Protein AF-A0A842VLU7-F1 (afdb_monomer_lite)

Sequence (162 aa):
MNLDYVKKPILFIIILTIFSIIHELGHAIAAILTGGECLAIGFDFTNFCYYCKIKYYTIEGYRITVAAGSATSCGLAFIVNLYSYKKKWIFLYSVSKIMLFSELMYWTISPLIGLGDGFVFFSSFEGVNPAFFSTLFLGLLTCLIVIYYKNASMIIRINILQ

pLDDT: mean 86.75, std 11.85, range [43.91, 96.69]

Secondary structure (DSSP, 8-state):
--THHHHHHHHHHHHHHHHHHHHHHHHHHHHHHTT-EEEEEEEETTTTEEEEEEE-SSHHHHHHHHHHHHHHHHHHHHHHHHHHHHTT-HHHHHHHHHHHHHHHHHHHHHHHHT-HHHHHHHHTSTT--HHHHHHHHHHHHHHHHHHHHHHHHHHHHHHH--

Radius of gyration: 18.22 Å; chains: 1; bounding box: 47×31×55 Å

Foldseek 3Di:
DPCVVVVLVVVLVVVVVVLQQQLQVQLQVLQVVQVWHFPDWDADPVVRGTHTDIGHDDLVSLLRSLVRSLVRSLVVLVVQLVVCVVVVVVSSNVSSVVSNLVSLVCLLVQCVVCHDPSVVNQVSDPPDRSNVSSVVSVVVNVVVVVVVVVVVVVVVVVVVVD

Structure (mmCIF, N/CA/C/O backbone):
data_AF-A0A842VLU7-F1
#
_entry.id   AF-A0A842VLU7-F1
#
loop_
_atom_site.group_PDB
_atom_site.id
_atom_site.type_symbol
_atom_site.label_atom_id
_atom_site.label_alt_id
_atom_site.label_comp_id
_atom_site.label_asym_id
_atom_site.label_entity_id
_atom_site.label_seq_id
_atom_site.pdbx_PDB_ins_code
_atom_site.Cartn_x
_atom_site.Cartn_y
_atom_site.Cartn_z
_atom_site.occupancy
_atom_site.B_iso_or_equiv
_atom_site.auth_seq_id
_atom_site.auth_comp_id
_atom_site.auth_asym_id
_atom_site.auth_atom_id
_atom_site.pdbx_PDB_model_num
ATOM 1 N N . MET A 1 1 ? -8.306 18.415 32.004 1.00 50.41 1 MET A N 1
ATOM 2 C CA . MET A 1 1 ? -8.509 17.905 30.628 1.00 50.41 1 MET A CA 1
ATOM 3 C C . MET A 1 1 ? -8.125 16.433 30.619 1.00 50.41 1 MET A C 1
ATOM 5 O O . MET A 1 1 ? -7.044 16.118 31.100 1.00 50.41 1 MET A O 1
ATOM 9 N N . ASN A 1 2 ? -9.010 15.529 30.198 1.00 50.44 2 ASN A N 1
ATOM 10 C CA . ASN A 1 2 ? -8.741 14.092 30.270 1.00 50.44 2 ASN A CA 1
ATOM 11 C C . ASN A 1 2 ? -7.657 13.718 29.234 1.00 50.44 2 ASN A C 1
ATOM 13 O O . ASN A 1 2 ? -7.868 13.866 28.030 1.00 50.44 2 ASN A O 1
ATOM 17 N N . LEU A 1 3 ? -6.476 13.307 29.711 1.00 54.31 3 LEU A N 1
ATOM 18 C CA . LEU A 1 3 ? -5.275 13.074 28.894 1.00 54.31 3 LEU A CA 1
ATOM 19 C C . LEU A 1 3 ? -5.472 11.971 27.839 1.00 54.31 3 LEU A C 1
ATOM 21 O O . LEU A 1 3 ? -4.734 11.919 26.855 1.00 54.31 3 LEU A O 1
ATOM 25 N N . ASP A 1 4 ? -6.491 11.127 27.997 1.00 61.38 4 ASP A N 1
ATOM 26 C CA . ASP A 1 4 ? -6.821 10.059 27.052 1.00 61.38 4 ASP A CA 1
ATOM 27 C C . ASP A 1 4 ? -7.273 10.574 25.678 1.00 61.38 4 ASP A C 1
ATOM 29 O O . ASP A 1 4 ? -7.064 9.893 24.671 1.00 61.38 4 ASP A O 1
ATOM 33 N N . TYR A 1 5 ? -7.833 11.787 25.603 1.00 59.44 5 TYR A N 1
ATOM 34 C CA . TYR A 1 5 ? -8.228 12.407 24.331 1.00 59.44 5 TYR A CA 1
ATOM 35 C C . TYR A 1 5 ? -7.042 12.966 23.541 1.00 59.44 5 TYR A C 1
ATOM 37 O O . TYR A 1 5 ? -7.128 13.071 22.324 1.00 59.44 5 TYR A O 1
ATOM 45 N N . VAL A 1 6 ? -5.926 13.279 24.207 1.00 64.88 6 VAL A N 1
ATOM 46 C CA . VAL A 1 6 ? -4.699 13.776 23.557 1.00 64.88 6 VAL A CA 1
ATOM 47 C C . VAL A 1 6 ? -3.800 12.614 23.123 1.00 64.88 6 VAL A C 1
ATOM 49 O O . VAL A 1 6 ? -3.186 12.655 22.060 1.00 64.88 6 VAL A O 1
ATOM 52 N N . LYS A 1 7 ? -3.760 11.530 23.909 1.00 75.56 7 LYS A N 1
ATOM 53 C CA . LYS A 1 7 ? -2.906 10.363 23.632 1.00 75.56 7 LYS A CA 1
ATOM 54 C C . LYS A 1 7 ? -3.347 9.561 22.404 1.00 75.56 7 LYS A C 1
ATOM 56 O O . LYS A 1 7 ? -2.495 9.079 21.662 1.00 75.56 7 LYS A O 1
ATOM 61 N N . LYS A 1 8 ? -4.659 9.411 22.170 1.00 78.25 8 LYS A N 1
ATOM 62 C CA . LYS A 1 8 ? -5.189 8.600 21.055 1.00 78.25 8 LYS A CA 1
ATOM 63 C C . LYS A 1 8 ? -4.851 9.178 19.667 1.00 78.25 8 LYS A C 1
ATOM 65 O O . LYS A 1 8 ? -4.383 8.402 18.839 1.00 78.25 8 LYS A O 1
ATOM 70 N N . PRO A 1 9 ? -5.004 10.490 19.397 1.00 82.25 9 PRO A N 1
ATOM 71 C CA . PRO A 1 9 ? -4.568 11.090 18.132 1.00 82.25 9 PRO A CA 1
ATOM 72 C C . PRO A 1 9 ? -3.060 10.978 17.883 1.00 82.25 9 PRO A C 1
ATOM 74 O O . PRO A 1 9 ? -2.645 10.673 16.772 1.00 82.25 9 PRO A O 1
ATOM 77 N N . ILE A 1 10 ? -2.227 11.160 18.913 1.00 86.75 10 ILE A N 1
ATOM 78 C CA . ILE A 1 10 ? -0.768 11.022 18.769 1.00 86.75 10 ILE A CA 1
ATOM 79 C C . ILE A 1 10 ? -0.405 9.578 18.417 1.00 86.75 10 ILE A C 1
ATOM 81 O O . ILE A 1 10 ? 0.338 9.333 17.471 1.00 86.75 10 ILE A O 1
ATOM 85 N N . LEU A 1 11 ? -0.974 8.610 19.139 1.00 85.94 11 LEU A N 1
ATOM 86 C CA . LEU A 1 11 ? -0.744 7.195 18.863 1.00 85.94 11 LEU A CA 1
ATOM 87 C C . LEU A 1 11 ? -1.243 6.797 17.464 1.00 85.94 11 LEU A C 1
ATOM 89 O O . LEU A 1 11 ? -0.628 5.956 16.816 1.00 85.94 11 LEU A O 1
ATOM 93 N N . PHE A 1 12 ? -2.326 7.417 16.989 1.00 86.38 12 PHE A N 1
ATOM 94 C CA . PHE A 1 12 ? -2.850 7.218 15.637 1.00 86.38 12 PHE A CA 1
ATOM 95 C C . PHE A 1 12 ? -1.813 7.623 14.592 1.00 86.38 12 PHE A C 1
ATOM 97 O O . PHE A 1 12 ? -1.460 6.807 13.744 1.00 86.38 12 PHE A O 1
ATOM 104 N N . ILE A 1 13 ? -1.278 8.841 14.710 1.00 86.56 13 ILE A N 1
ATOM 105 C CA . ILE A 1 13 ? -0.246 9.363 13.807 1.00 86.56 13 ILE A CA 1
ATOM 106 C C . ILE A 1 13 ? 0.994 8.467 13.841 1.00 86.56 13 ILE A C 1
ATOM 108 O O . ILE A 1 13 ? 1.482 8.081 12.788 1.00 86.56 13 ILE A O 1
ATOM 112 N N . ILE A 1 14 ? 1.460 8.062 15.028 1.00 90.00 14 ILE A N 1
ATOM 113 C CA . ILE A 1 14 ? 2.631 7.180 15.161 1.00 90.00 14 ILE A CA 1
ATOM 114 C C . ILE A 1 14 ? 2.418 5.856 14.417 1.00 90.00 14 ILE A C 1
ATOM 116 O O . ILE A 1 14 ? 3.305 5.404 13.697 1.00 90.00 14 ILE A O 1
ATOM 120 N N . ILE A 1 15 ? 1.252 5.225 14.571 1.00 90.00 15 ILE A N 1
ATOM 121 C CA . ILE A 1 15 ? 0.969 3.953 13.896 1.00 90.00 15 ILE A CA 1
ATOM 122 C C . ILE A 1 15 ? 0.884 4.150 12.382 1.00 90.00 15 ILE A C 1
ATOM 124 O O . ILE A 1 15 ? 1.446 3.339 11.649 1.00 90.00 15 ILE A O 1
ATOM 128 N N . LEU A 1 16 ? 0.230 5.216 11.909 1.00 87.56 16 LEU A N 1
ATOM 129 C CA . LEU A 1 16 ? 0.201 5.546 10.481 1.00 87.56 16 LEU A CA 1
ATOM 130 C C . LEU A 1 16 ? 1.614 5.727 9.923 1.00 87.56 16 LEU A C 1
ATOM 132 O O . LEU A 1 16 ? 1.949 5.116 8.913 1.00 87.56 16 LEU A O 1
ATOM 136 N N . THR A 1 17 ? 2.460 6.480 10.625 1.00 89.62 17 THR A N 1
ATOM 137 C CA . THR A 1 17 ? 3.869 6.674 10.272 1.00 89.62 17 THR A CA 1
ATOM 138 C C . THR A 1 17 ? 4.609 5.344 10.147 1.00 89.62 17 THR A C 1
ATOM 140 O O . THR A 1 17 ? 5.336 5.139 9.179 1.00 89.62 17 THR A O 1
ATOM 143 N N . ILE A 1 18 ? 4.403 4.409 11.080 1.00 91.62 18 ILE A N 1
ATOM 144 C CA . ILE A 1 18 ? 5.013 3.073 11.008 1.00 91.62 18 ILE A CA 1
ATOM 145 C C . ILE A 1 18 ? 4.555 2.331 9.746 1.00 91.62 18 ILE A C 1
ATOM 147 O O . ILE A 1 18 ? 5.388 1.749 9.054 1.00 91.62 18 ILE A O 1
ATOM 151 N N . PHE A 1 19 ? 3.261 2.366 9.417 1.00 91.44 19 PHE A N 1
ATOM 152 C CA . PHE A 1 19 ? 2.759 1.745 8.189 1.00 91.44 19 PHE A CA 1
ATOM 153 C C . PHE A 1 19 ? 3.359 2.370 6.929 1.00 91.44 19 PHE A C 1
ATOM 155 O O . PHE A 1 19 ? 3.757 1.625 6.038 1.00 91.44 19 PHE A O 1
ATOM 162 N N . SER A 1 20 ? 3.469 3.699 6.863 1.00 90.88 20 SER A N 1
ATOM 163 C CA . SER A 1 20 ? 4.082 4.395 5.726 1.00 90.88 20 SER A CA 1
ATOM 164 C C . SER A 1 20 ? 5.563 4.054 5.571 1.00 90.88 20 SER A C 1
ATOM 166 O O . SER A 1 20 ? 6.006 3.758 4.470 1.00 90.88 20 SER A O 1
ATOM 168 N N . ILE A 1 21 ? 6.330 4.001 6.665 1.00 93.31 21 ILE A N 1
ATOM 169 C CA . ILE A 1 21 ? 7.738 3.572 6.607 1.00 93.31 21 ILE A CA 1
ATOM 170 C C . ILE A 1 21 ? 7.838 2.133 6.087 1.00 93.31 21 ILE A C 1
ATOM 172 O O . ILE A 1 21 ? 8.678 1.837 5.243 1.00 93.31 21 ILE A O 1
ATOM 176 N N . ILE A 1 22 ? 6.977 1.232 6.564 1.00 94.75 22 ILE A N 1
ATOM 177 C CA . ILE A 1 22 ? 6.964 -0.169 6.121 1.00 94.75 22 ILE A CA 1
ATOM 178 C C . ILE A 1 22 ? 6.548 -0.294 4.649 1.00 94.75 22 ILE A C 1
ATOM 180 O O . ILE A 1 22 ? 7.092 -1.142 3.946 1.00 94.75 22 ILE A O 1
ATOM 184 N N . HIS A 1 23 ? 5.628 0.550 4.176 1.00 94.50 23 HIS A N 1
ATOM 185 C CA . HIS A 1 23 ? 5.254 0.644 2.765 1.00 94.50 23 HIS A CA 1
ATOM 186 C C . HIS A 1 23 ? 6.487 0.976 1.907 1.00 94.50 23 HIS A C 1
ATOM 188 O O . HIS A 1 23 ? 6.845 0.204 1.017 1.00 94.50 23 HIS A O 1
ATOM 194 N N . GLU A 1 24 ? 7.209 2.048 2.242 1.00 95.19 24 GLU A N 1
ATOM 195 C CA . GLU A 1 24 ? 8.421 2.448 1.514 1.00 95.19 24 GLU A CA 1
ATOM 196 C C . GLU A 1 24 ? 9.541 1.400 1.596 1.00 95.19 24 GLU A C 1
ATOM 198 O O . GLU A 1 24 ? 10.232 1.135 0.610 1.00 95.19 24 GLU A O 1
ATOM 203 N N . LEU A 1 25 ? 9.701 0.742 2.749 1.00 95.75 25 LEU A N 1
ATOM 204 C CA . LEU A 1 25 ? 10.642 -0.372 2.897 1.00 95.75 25 LEU A CA 1
ATOM 205 C C . LEU A 1 25 ? 10.261 -1.569 2.018 1.00 95.75 25 LEU A C 1
ATOM 207 O O . LEU A 1 25 ? 11.148 -2.232 1.485 1.00 95.75 25 LEU A O 1
ATOM 211 N N . GLY A 1 26 ? 8.965 -1.833 1.835 1.00 96.62 26 GLY A N 1
ATOM 212 C CA . GLY A 1 26 ? 8.471 -2.853 0.911 1.00 96.62 26 GLY A CA 1
ATOM 213 C C . GLY A 1 26 ? 8.929 -2.589 -0.522 1.00 96.62 26 GLY A C 1
ATOM 214 O O . GLY A 1 26 ? 9.445 -3.497 -1.178 1.00 96.62 26 GLY A O 1
ATOM 215 N N . HIS A 1 27 ? 8.835 -1.336 -0.981 1.00 95.75 27 HIS A N 1
ATOM 216 C CA . HIS A 1 27 ? 9.383 -0.941 -2.278 1.00 95.75 27 HIS A CA 1
ATOM 217 C C . HIS A 1 27 ? 10.906 -1.127 -2.336 1.00 95.75 27 HIS A C 1
ATOM 219 O O . HIS A 1 27 ? 11.419 -1.752 -3.264 1.00 95.75 27 HIS A O 1
ATOM 225 N N . ALA A 1 28 ? 11.638 -0.639 -1.331 1.00 96.00 28 ALA A N 1
ATOM 226 C CA . ALA A 1 28 ? 13.098 -0.726 -1.297 1.00 96.00 28 ALA A CA 1
ATOM 227 C C . ALA A 1 28 ? 13.608 -2.176 -1.360 1.00 96.00 28 ALA A C 1
ATOM 229 O O . ALA A 1 28 ? 14.512 -2.491 -2.136 1.00 96.00 28 ALA A O 1
ATOM 230 N N . ILE A 1 29 ? 13.012 -3.074 -0.569 1.00 96.25 29 ILE A N 1
ATOM 231 C CA . ILE A 1 29 ? 13.383 -4.494 -0.534 1.00 96.25 29 ILE A CA 1
ATOM 232 C C . ILE A 1 29 ? 13.086 -5.153 -1.884 1.00 96.25 29 ILE A C 1
ATOM 234 O O . ILE A 1 29 ? 13.937 -5.860 -2.421 1.00 96.25 29 ILE A O 1
ATOM 238 N N . ALA A 1 30 ? 11.909 -4.904 -2.462 1.00 96.69 30 ALA A N 1
ATOM 239 C CA . ALA A 1 30 ? 11.541 -5.469 -3.757 1.00 96.69 30 ALA A CA 1
ATOM 240 C C . ALA A 1 30 ? 12.444 -4.977 -4.897 1.00 96.69 30 ALA A C 1
ATOM 242 O O . ALA A 1 30 ? 12.808 -5.769 -5.769 1.00 96.69 30 ALA A O 1
ATOM 243 N N . ALA A 1 31 ? 12.874 -3.713 -4.857 1.00 95.69 31 ALA A N 1
ATOM 244 C CA . ALA A 1 31 ? 13.832 -3.177 -5.816 1.00 95.69 31 ALA A CA 1
ATOM 245 C C . ALA A 1 31 ? 15.144 -3.964 -5.783 1.00 95.69 31 ALA A C 1
ATOM 247 O O . ALA A 1 31 ? 15.597 -4.441 -6.818 1.00 95.69 31 ALA A O 1
ATOM 248 N N . ILE A 1 32 ? 15.708 -4.171 -4.589 1.00 95.12 32 ILE A N 1
ATOM 249 C CA . ILE A 1 32 ? 16.963 -4.914 -4.409 1.00 95.12 32 ILE A CA 1
ATOM 250 C C . ILE A 1 32 ? 16.810 -6.362 -4.894 1.00 95.12 32 ILE A C 1
ATOM 252 O O . ILE A 1 32 ? 17.661 -6.866 -5.624 1.00 95.12 32 ILE A O 1
ATOM 256 N N . LEU A 1 33 ? 15.705 -7.028 -4.540 1.00 96.44 33 LEU A N 1
ATOM 257 C CA . LEU A 1 33 ? 15.451 -8.422 -4.929 1.00 96.44 33 LEU A CA 1
ATOM 258 C C . LEU A 1 33 ? 15.232 -8.607 -6.435 1.00 96.44 33 LEU A C 1
ATOM 260 O O . LEU A 1 33 ? 15.473 -9.691 -6.959 1.00 96.44 33 LEU A O 1
ATOM 264 N N . THR A 1 34 ? 14.790 -7.563 -7.132 1.00 96.06 34 THR A N 1
ATOM 265 C CA . THR A 1 34 ? 14.591 -7.575 -8.589 1.00 96.06 34 THR A CA 1
ATOM 266 C C . THR A 1 34 ? 15.793 -7.025 -9.361 1.00 96.06 34 THR A C 1
ATOM 268 O O . THR A 1 34 ? 15.719 -6.848 -10.576 1.00 96.06 34 THR A O 1
ATOM 271 N N . GLY A 1 35 ? 16.915 -6.787 -8.671 1.00 93.44 35 GLY A N 1
ATOM 272 C CA . GLY A 1 35 ? 18.172 -6.318 -9.252 1.00 93.44 35 GLY A CA 1
ATOM 273 C C . GLY A 1 35 ? 18.267 -4.804 -9.449 1.00 93.44 35 GLY A C 1
ATOM 274 O O . GLY A 1 35 ? 19.250 -4.352 -10.024 1.00 93.44 35 GLY A O 1
ATOM 275 N N . GLY A 1 36 ? 17.275 -4.030 -9.000 1.00 94.56 36 GLY A N 1
ATOM 276 C CA . GLY A 1 36 ? 17.282 -2.565 -8.963 1.00 94.56 36 GLY A CA 1
ATOM 277 C C . GLY A 1 36 ? 18.059 -1.975 -7.780 1.00 94.56 36 GLY A C 1
ATOM 278 O O . GLY A 1 36 ? 18.731 -2.677 -7.026 1.00 94.56 36 GLY A O 1
ATOM 279 N N . GLU A 1 37 ? 17.943 -0.658 -7.597 1.00 95.19 37 GLU A N 1
ATOM 280 C CA . GLU A 1 37 ? 18.651 0.091 -6.549 1.00 95.19 37 GLU A CA 1
ATOM 281 C C . GLU A 1 37 ? 17.706 0.994 -5.752 1.00 95.19 37 GLU A C 1
ATOM 283 O O . GLU A 1 37 ? 16.933 1.769 -6.319 1.00 95.19 37 GLU A O 1
ATOM 288 N N . CYS A 1 38 ? 17.829 0.955 -4.424 1.00 94.75 38 CYS A N 1
ATOM 289 C CA . CYS A 1 38 ? 17.235 1.941 -3.526 1.00 94.75 38 CYS A CA 1
ATOM 290 C C . CYS A 1 38 ? 18.238 3.083 -3.300 1.00 94.75 38 CYS A C 1
ATOM 292 O O . CYS A 1 38 ? 19.236 2.907 -2.604 1.00 94.75 38 CYS A O 1
ATOM 294 N N . LEU A 1 39 ? 17.976 4.254 -3.884 1.00 95.00 39 LEU A N 1
ATOM 295 C CA . LEU A 1 39 ? 18.880 5.409 -3.839 1.00 95.00 39 LEU A CA 1
ATOM 296 C C . LEU A 1 39 ? 18.712 6.239 -2.564 1.00 95.00 39 LEU A C 1
ATOM 298 O O . LEU A 1 39 ? 19.680 6.800 -2.058 1.00 95.00 39 LEU A O 1
ATOM 302 N N . ALA A 1 40 ? 17.480 6.356 -2.068 1.00 93.31 40 ALA A N 1
ATOM 303 C CA . ALA A 1 40 ? 17.171 7.097 -0.853 1.00 93.31 40 ALA A CA 1
ATOM 304 C C . ALA A 1 40 ? 15.853 6.615 -0.242 1.00 93.31 40 ALA A C 1
ATOM 306 O O . ALA A 1 40 ? 14.928 6.256 -0.967 1.00 93.31 40 ALA A O 1
ATOM 307 N N . ILE A 1 41 ? 15.758 6.683 1.084 1.00 93.12 41 ILE A N 1
ATOM 308 C CA . ILE A 1 41 ? 14.501 6.616 1.833 1.00 93.12 41 ILE A CA 1
ATOM 309 C C . ILE A 1 41 ? 14.459 7.863 2.704 1.00 93.12 41 ILE A C 1
ATOM 311 O O . ILE A 1 41 ? 15.444 8.184 3.372 1.00 93.12 41 ILE A O 1
ATOM 315 N N . GLY A 1 42 ? 13.341 8.576 2.689 1.00 92.31 42 GLY A N 1
ATOM 316 C CA . GLY A 1 42 ? 13.222 9.828 3.419 1.00 92.31 42 GLY A CA 1
ATOM 317 C C . GLY A 1 42 ? 11.786 10.212 3.721 1.00 92.31 42 GLY A C 1
ATOM 318 O O . GLY A 1 42 ? 10.842 9.477 3.437 1.00 92.31 42 GLY A O 1
ATOM 319 N N . PHE A 1 43 ? 11.649 11.389 4.321 1.00 92.94 43 PHE A N 1
ATOM 320 C CA . PHE A 1 43 ? 10.373 12.043 4.558 1.00 92.94 43 PHE A CA 1
ATOM 321 C C . PHE A 1 43 ? 10.358 13.372 3.807 1.00 92.94 43 PHE A C 1
ATOM 323 O O . PHE A 1 43 ? 11.277 14.181 3.954 1.00 92.94 43 PHE A O 1
ATOM 330 N N . ASP A 1 44 ? 9.336 13.576 2.989 1.00 91.19 44 ASP A N 1
ATOM 331 C CA . ASP A 1 44 ? 9.068 14.833 2.310 1.00 91.19 44 ASP A CA 1
ATOM 332 C C . ASP A 1 44 ? 8.169 15.701 3.200 1.00 91.19 44 ASP A C 1
ATOM 334 O O . ASP A 1 44 ? 6.988 15.415 3.399 1.00 91.19 44 ASP A O 1
ATOM 338 N N . PHE A 1 45 ? 8.735 16.785 3.734 1.00 87.12 45 PHE A N 1
ATOM 339 C CA . PHE A 1 45 ? 8.005 17.744 4.564 1.00 87.12 45 PHE A CA 1
ATOM 340 C C . PHE A 1 45 ? 6.987 18.578 3.778 1.00 87.12 45 PHE A C 1
ATOM 342 O O . PHE A 1 45 ? 6.058 19.104 4.386 1.00 87.12 45 PHE A O 1
ATOM 349 N N . THR A 1 46 ? 7.142 18.714 2.459 1.00 89.25 46 THR A N 1
ATOM 350 C CA . THR A 1 46 ? 6.230 19.495 1.615 1.00 89.25 46 THR A CA 1
ATOM 351 C C . THR A 1 46 ? 4.920 18.751 1.392 1.00 89.25 46 THR A C 1
ATOM 353 O O . THR A 1 46 ? 3.854 19.336 1.561 1.00 89.25 46 THR A O 1
ATOM 356 N 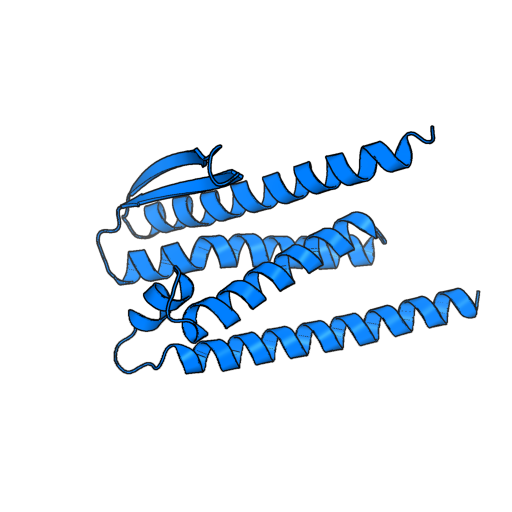N . ASN A 1 47 ? 4.995 17.459 1.066 1.00 80.44 47 ASN A N 1
ATOM 357 C CA . ASN A 1 47 ? 3.816 16.611 0.850 1.00 80.44 47 ASN A CA 1
ATOM 358 C C . ASN A 1 47 ? 3.404 15.808 2.094 1.00 80.44 47 ASN A C 1
ATOM 360 O O . ASN A 1 47 ? 2.394 15.108 2.075 1.00 80.44 47 ASN A O 1
ATOM 364 N N . PHE A 1 48 ? 4.173 15.927 3.180 1.00 84.56 48 PHE A N 1
ATOM 365 C CA . PHE A 1 48 ? 3.979 15.210 4.438 1.00 84.56 48 PHE A CA 1
ATOM 366 C C . PHE A 1 48 ? 3.865 13.687 4.239 1.00 84.56 48 PHE A C 1
ATOM 368 O O . PHE A 1 48 ? 2.984 13.029 4.795 1.00 84.56 48 PHE A O 1
ATOM 375 N N . CYS A 1 49 ? 4.762 13.124 3.425 1.00 86.50 49 CYS A N 1
ATOM 376 C CA . CYS A 1 49 ? 4.779 11.705 3.076 1.00 86.50 49 CYS A CA 1
ATOM 377 C C . CYS A 1 49 ? 6.185 11.103 3.185 1.00 86.50 49 CYS A C 1
ATOM 379 O O . CYS A 1 49 ? 7.197 11.788 3.042 1.00 86.50 49 CYS A O 1
ATOM 381 N N . TYR A 1 50 ? 6.250 9.800 3.449 1.00 91.56 50 TYR A N 1
ATOM 382 C CA . TYR A 1 50 ? 7.490 9.050 3.266 1.00 91.56 50 TYR A CA 1
ATOM 383 C C . TYR A 1 50 ? 7.671 8.730 1.787 1.00 91.56 50 TYR A C 1
ATOM 385 O O . TYR A 1 50 ? 6.689 8.602 1.061 1.00 91.56 50 TYR A O 1
ATOM 393 N N . TYR A 1 51 ? 8.922 8.620 1.353 1.00 91.81 51 TYR A N 1
ATOM 394 C CA . TYR A 1 51 ? 9.242 8.236 -0.013 1.00 91.81 51 TYR A CA 1
ATOM 395 C C . TYR A 1 51 ? 10.460 7.319 -0.060 1.00 91.81 51 TYR A C 1
ATOM 397 O O . TYR A 1 51 ? 11.403 7.451 0.730 1.00 91.81 51 TYR A O 1
ATOM 405 N N . CYS A 1 52 ? 10.468 6.448 -1.060 1.00 92.75 52 CYS A N 1
ATOM 406 C CA . CYS A 1 52 ? 11.621 5.692 -1.500 1.00 92.75 52 CYS A CA 1
ATOM 407 C C . CYS A 1 52 ? 11.964 6.073 -2.944 1.00 92.75 52 CYS A C 1
ATOM 409 O O . CYS A 1 52 ? 11.155 5.934 -3.860 1.00 92.75 52 CYS A O 1
ATOM 411 N N . LYS A 1 53 ? 13.187 6.560 -3.168 1.00 92.94 53 LYS A N 1
ATOM 412 C CA . LYS A 1 53 ? 13.692 6.841 -4.514 1.00 92.94 53 LYS A CA 1
ATOM 413 C C . LYS A 1 53 ? 14.360 5.591 -5.066 1.00 92.94 53 LYS A C 1
ATOM 415 O O . LYS A 1 53 ? 15.407 5.181 -4.564 1.00 92.94 53 LYS A O 1
ATOM 420 N N . ILE A 1 54 ? 13.783 5.028 -6.121 1.00 93.75 54 ILE A N 1
ATOM 421 C CA . ILE A 1 54 ? 14.193 3.732 -6.663 1.00 93.75 54 ILE A CA 1
ATOM 422 C C . ILE A 1 54 ? 14.607 3.863 -8.124 1.00 93.75 54 ILE A C 1
ATOM 424 O O . ILE A 1 54 ? 14.022 4.629 -8.890 1.00 93.75 54 ILE A O 1
ATOM 428 N N . LYS A 1 55 ? 15.629 3.098 -8.506 1.00 93.44 55 LYS A N 1
ATOM 429 C CA . LYS A 1 55 ? 16.050 2.909 -9.890 1.00 93.44 55 LYS A CA 1
ATOM 430 C C . LYS A 1 55 ? 15.785 1.465 -10.307 1.00 93.44 55 LYS A C 1
ATOM 432 O O . LYS A 1 55 ? 16.265 0.529 -9.672 1.00 93.44 55 LYS A O 1
ATOM 437 N N . TYR A 1 56 ? 15.030 1.306 -11.387 1.00 91.19 56 TYR A N 1
ATOM 438 C CA . TYR A 1 56 ? 14.678 0.014 -11.972 1.00 91.19 56 TYR A CA 1
ATOM 439 C C . TYR A 1 56 ? 15.498 -0.232 -13.235 1.00 91.19 56 TYR A C 1
ATOM 441 O O . TYR A 1 56 ? 15.792 0.710 -13.973 1.00 91.19 56 TYR A O 1
ATOM 449 N N . TYR A 1 57 ? 15.821 -1.495 -13.506 1.00 91.50 57 TYR A N 1
ATOM 450 C CA . TYR A 1 57 ? 16.554 -1.895 -14.713 1.00 91.50 57 TYR A CA 1
ATOM 451 C C . TYR A 1 57 ? 15.725 -2.740 -15.684 1.00 91.50 57 TYR A C 1
ATOM 453 O O . TYR A 1 57 ? 16.106 -2.887 -16.842 1.00 91.50 57 TYR A O 1
ATOM 461 N N . THR A 1 58 ? 14.585 -3.267 -15.236 1.00 93.50 58 THR A N 1
ATOM 462 C CA . THR A 1 58 ? 13.659 -4.077 -16.037 1.00 93.50 58 THR A CA 1
ATOM 463 C C . THR A 1 58 ? 12.216 -3.653 -15.772 1.00 93.50 58 THR A C 1
ATOM 465 O O . THR A 1 58 ? 11.903 -3.098 -14.712 1.00 93.50 58 THR A O 1
ATOM 468 N N . ILE A 1 59 ? 11.322 -3.924 -16.727 1.00 91.19 59 ILE A N 1
ATOM 469 C CA . ILE A 1 59 ? 9.893 -3.619 -16.579 1.00 91.19 59 ILE A CA 1
ATOM 470 C C . ILE A 1 59 ? 9.234 -4.529 -15.532 1.00 91.19 59 ILE A C 1
ATOM 472 O O . ILE A 1 59 ? 8.373 -4.086 -14.773 1.00 91.19 59 ILE A O 1
ATOM 476 N N . GLU A 1 60 ? 9.684 -5.779 -15.418 1.00 92.88 60 GLU A N 1
ATOM 477 C CA . GLU A 1 60 ? 9.252 -6.716 -14.381 1.00 92.88 60 GLU A CA 1
ATOM 478 C C . GLU A 1 60 ? 9.662 -6.227 -12.989 1.00 92.88 60 GLU A C 1
ATOM 480 O O . GLU A 1 60 ? 8.844 -6.248 -12.069 1.00 92.88 60 GLU A O 1
ATOM 485 N N . GLY A 1 61 ? 10.896 -5.730 -12.838 1.00 93.69 61 GLY A N 1
ATOM 486 C CA . GLY A 1 61 ? 11.393 -5.175 -11.579 1.00 93.69 61 GLY A CA 1
ATOM 487 C C . GLY A 1 61 ? 10.632 -3.922 -11.150 1.00 93.69 61 GLY A C 1
ATOM 488 O O . GLY A 1 61 ? 10.267 -3.794 -9.979 1.00 93.69 61 GLY A O 1
ATOM 489 N N . TYR A 1 62 ? 10.308 -3.044 -12.107 1.00 93.00 62 TYR A N 1
ATOM 490 C CA . TYR A 1 62 ? 9.401 -1.913 -11.891 1.00 93.00 62 TYR A CA 1
ATOM 491 C C . TYR A 1 62 ? 8.039 -2.381 -11.364 1.00 93.00 62 TYR A C 1
ATOM 493 O O . TYR A 1 62 ? 7.620 -1.960 -10.286 1.00 93.00 62 TYR A O 1
ATOM 501 N N . ARG A 1 63 ? 7.378 -3.306 -12.072 1.00 93.81 63 ARG A N 1
ATOM 502 C CA . ARG A 1 63 ? 6.050 -3.817 -11.695 1.00 93.81 63 ARG A CA 1
ATOM 503 C C . ARG A 1 63 ? 6.047 -4.425 -10.291 1.00 93.81 63 ARG A C 1
ATOM 505 O O . ARG A 1 63 ? 5.220 -4.054 -9.461 1.00 93.81 63 ARG A O 1
ATOM 512 N N . ILE A 1 64 ? 6.976 -5.338 -10.012 1.00 94.56 64 ILE A N 1
ATOM 513 C CA . ILE A 1 64 ? 7.068 -6.006 -8.7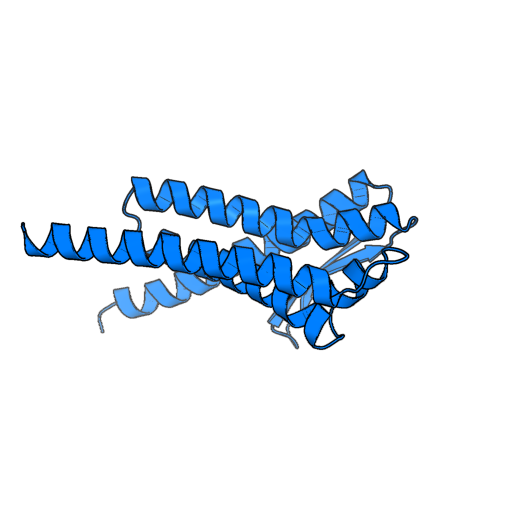06 1.00 94.56 64 ILE A CA 1
ATOM 514 C C . ILE A 1 64 ? 7.284 -4.975 -7.604 1.00 94.56 64 ILE A C 1
ATOM 516 O O . ILE A 1 64 ? 6.615 -5.024 -6.574 1.00 94.56 64 ILE A O 1
ATOM 520 N N . THR A 1 65 ? 8.185 -4.021 -7.830 1.00 94.75 65 THR A N 1
ATOM 521 C CA . THR A 1 65 ? 8.510 -3.028 -6.816 1.00 94.75 65 THR A CA 1
ATOM 522 C C . THR A 1 65 ? 7.341 -2.098 -6.534 1.00 94.75 65 THR A C 1
ATOM 524 O O . THR A 1 65 ? 7.025 -1.902 -5.366 1.00 94.75 65 THR A O 1
ATOM 527 N N . VAL A 1 66 ? 6.670 -1.560 -7.556 1.00 92.31 66 VAL A N 1
ATOM 528 C CA . VAL A 1 66 ? 5.514 -0.663 -7.368 1.00 92.31 66 VAL A CA 1
ATOM 529 C C . VAL A 1 66 ? 4.372 -1.370 -6.633 1.00 92.31 66 VAL A C 1
ATOM 531 O O . VAL A 1 66 ? 3.746 -0.783 -5.758 1.00 92.31 66 VAL A O 1
ATOM 534 N N . ALA A 1 67 ? 4.136 -2.655 -6.895 1.00 92.56 67 ALA A N 1
ATOM 535 C CA . ALA A 1 67 ? 3.135 -3.413 -6.145 1.00 92.56 67 ALA A CA 1
ATOM 536 C C . ALA A 1 67 ? 3.578 -3.753 -4.704 1.00 92.56 67 ALA A C 1
ATOM 538 O O . ALA A 1 67 ? 2.734 -3.927 -3.821 1.00 92.56 67 ALA A O 1
ATOM 539 N N . ALA A 1 68 ? 4.885 -3.868 -4.443 1.00 95.31 68 ALA A N 1
ATOM 540 C CA . ALA A 1 68 ? 5.411 -4.388 -3.182 1.00 95.31 68 ALA A CA 1
ATOM 541 C C . ALA A 1 68 ? 5.124 -3.503 -1.962 1.00 95.31 68 ALA A C 1
ATOM 543 O O . ALA A 1 68 ? 4.853 -4.048 -0.890 1.00 95.31 68 ALA A O 1
ATOM 544 N N . GLY A 1 69 ? 5.157 -2.173 -2.093 1.00 93.06 69 GLY A N 1
ATOM 545 C CA . GLY A 1 69 ? 4.884 -1.267 -0.970 1.00 93.06 69 GLY A CA 1
ATOM 546 C C . GLY A 1 69 ? 3.456 -1.420 -0.451 1.00 93.06 69 GLY A C 1
ATOM 547 O O . GLY A 1 69 ? 3.234 -1.750 0.722 1.00 93.06 69 GLY A O 1
ATOM 548 N N . SER A 1 70 ? 2.483 -1.336 -1.358 1.00 92.44 70 SER A N 1
ATOM 549 C CA . SER A 1 70 ? 1.075 -1.596 -1.051 1.00 92.44 70 SER A CA 1
ATOM 550 C C . SER A 1 70 ? 0.822 -3.026 -0.580 1.00 92.44 70 SER A C 1
ATOM 552 O O . SER A 1 70 ? 0.091 -3.225 0.388 1.00 92.44 70 SER A O 1
ATOM 554 N N . ALA A 1 71 ? 1.445 -4.038 -1.193 1.00 92.56 71 ALA A N 1
ATOM 555 C CA . ALA A 1 71 ? 1.284 -5.427 -0.756 1.00 92.56 71 ALA A CA 1
ATOM 556 C C . ALA A 1 71 ? 1.807 -5.647 0.675 1.00 92.56 71 ALA A C 1
ATOM 558 O O . ALA A 1 71 ? 1.151 -6.312 1.480 1.00 92.56 71 ALA A O 1
ATOM 559 N N . THR A 1 72 ? 2.955 -5.057 1.013 1.00 94.81 72 THR A N 1
ATOM 560 C CA . THR A 1 72 ? 3.576 -5.176 2.341 1.00 94.81 72 THR A CA 1
ATOM 561 C C . THR A 1 72 ? 2.728 -4.483 3.405 1.00 94.81 72 THR A C 1
ATOM 563 O O . THR A 1 72 ? 2.411 -5.079 4.439 1.00 94.81 72 THR A O 1
ATOM 566 N N . SER A 1 73 ? 2.307 -3.245 3.146 1.00 92.88 73 SER A N 1
ATOM 567 C CA . SER A 1 73 ? 1.481 -2.470 4.077 1.00 92.88 73 SER A CA 1
ATOM 568 C C . SER A 1 73 ? 0.080 -3.068 4.247 1.00 92.88 73 SER A C 1
ATOM 570 O O . SER A 1 73 ? -0.372 -3.223 5.385 1.00 92.88 73 SER A O 1
ATOM 572 N N . CYS A 1 74 ? -0.575 -3.510 3.166 1.00 91.31 74 CYS A N 1
ATOM 573 C CA . CYS A 1 74 ? -1.853 -4.228 3.229 1.00 91.31 74 CYS A CA 1
ATOM 574 C C . CYS A 1 74 ? -1.727 -5.559 3.973 1.00 91.31 74 CYS A C 1
ATOM 576 O O . CYS A 1 74 ? -2.558 -5.864 4.829 1.00 91.31 74 CYS A O 1
ATOM 578 N N . GLY A 1 75 ? -0.689 -6.347 3.684 1.00 92.56 75 GLY A N 1
ATOM 579 C CA . GLY A 1 75 ? -0.442 -7.623 4.355 1.00 92.56 75 GLY A CA 1
ATOM 580 C C . GLY A 1 75 ? -0.269 -7.444 5.863 1.00 92.56 75 GLY A C 1
ATOM 581 O O . GLY A 1 75 ? -0.932 -8.119 6.656 1.00 92.56 75 GLY A O 1
ATOM 582 N N . LEU A 1 76 ? 0.546 -6.470 6.273 1.00 94.12 76 LEU A N 1
ATOM 583 C CA . LEU A 1 76 ? 0.715 -6.131 7.682 1.00 94.12 76 LEU A CA 1
ATOM 584 C C . LEU A 1 76 ? -0.591 -5.626 8.304 1.00 94.12 76 LEU A C 1
ATOM 586 O O . LEU A 1 76 ? -0.958 -6.067 9.395 1.00 94.12 76 LEU A O 1
ATOM 590 N N . ALA A 1 77 ? -1.313 -4.734 7.623 1.00 92.56 77 ALA A N 1
ATOM 591 C CA . ALA A 1 77 ? -2.566 -4.182 8.125 1.00 92.56 77 ALA A CA 1
ATOM 592 C C . ALA A 1 77 ? -3.602 -5.291 8.333 1.00 92.56 77 ALA A C 1
ATOM 594 O O . ALA A 1 77 ? -4.252 -5.333 9.375 1.00 92.56 77 ALA A O 1
ATOM 595 N N . PHE A 1 78 ? -3.693 -6.249 7.412 1.00 91.50 78 PHE A N 1
ATOM 596 C CA . PHE A 1 78 ? -4.555 -7.419 7.542 1.00 91.50 78 PHE A CA 1
ATOM 597 C C . PHE A 1 78 ? -4.192 -8.284 8.759 1.00 91.50 78 PHE A C 1
ATOM 599 O O . PHE A 1 78 ? -5.068 -8.614 9.564 1.00 91.50 78 PHE A O 1
ATOM 606 N N . ILE A 1 79 ? -2.906 -8.594 8.960 1.00 93.19 79 ILE A N 1
ATOM 607 C CA . ILE A 1 79 ? -2.432 -9.373 10.120 1.00 93.19 79 ILE A CA 1
ATOM 608 C C . ILE A 1 79 ? -2.735 -8.641 11.434 1.00 93.19 79 ILE A C 1
ATOM 610 O O . ILE A 1 79 ? -3.309 -9.227 12.360 1.00 93.19 79 ILE A O 1
ATOM 614 N N . VAL A 1 80 ? -2.401 -7.348 11.512 1.00 93.06 80 VAL A N 1
ATOM 615 C CA . VAL A 1 80 ? -2.682 -6.500 12.680 1.00 93.06 80 VAL A CA 1
ATOM 616 C C . VAL A 1 80 ? -4.184 -6.434 12.939 1.00 93.06 80 VAL A C 1
ATOM 618 O O . VAL A 1 80 ? -4.600 -6.501 14.097 1.00 93.06 80 VAL A O 1
ATOM 621 N N . ASN A 1 81 ? -5.011 -6.372 11.893 1.00 91.00 81 ASN A N 1
ATOM 622 C CA . ASN A 1 81 ? -6.464 -6.359 12.014 1.00 91.00 81 ASN A CA 1
ATOM 623 C C . ASN A 1 81 ? -6.994 -7.646 12.659 1.00 91.00 81 ASN A C 1
ATOM 625 O O . ASN A 1 81 ? -7.733 -7.581 13.645 1.00 91.00 81 ASN A O 1
ATOM 629 N N . LEU A 1 82 ? -6.570 -8.812 12.158 1.00 89.06 82 LEU A N 1
ATOM 630 C CA . LEU A 1 82 ? -6.968 -10.116 12.697 1.00 89.06 82 LEU A CA 1
ATOM 631 C C . LEU A 1 82 ? -6.545 -10.286 14.159 1.00 89.06 82 LEU A C 1
ATOM 633 O O . LEU A 1 82 ? -7.336 -10.737 14.994 1.00 89.06 82 LEU A O 1
ATOM 637 N N . TYR A 1 83 ? -5.307 -9.913 14.483 1.00 91.19 83 TYR A N 1
ATOM 638 C CA . TYR A 1 83 ? -4.789 -10.030 15.843 1.00 91.19 83 TYR A CA 1
ATOM 639 C C . TYR A 1 83 ? -5.499 -9.071 16.807 1.00 91.19 83 TYR A C 1
ATOM 641 O O . TYR A 1 83 ? -5.935 -9.475 17.889 1.00 91.19 83 TYR A O 1
ATOM 649 N N . SER A 1 8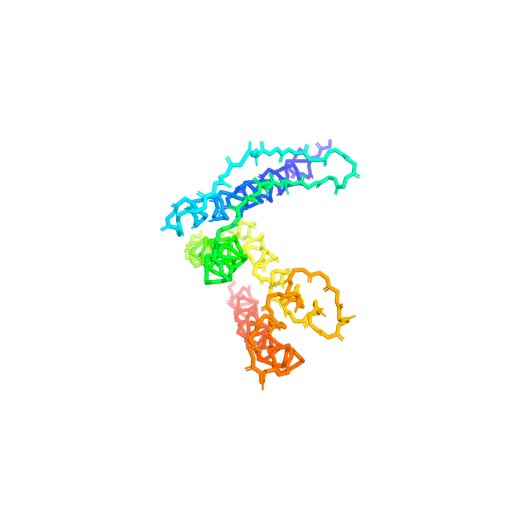4 ? -5.698 -7.820 16.386 1.00 90.25 84 SER A N 1
ATOM 650 C CA . SER A 1 84 ? -6.379 -6.796 17.185 1.00 90.25 84 SER A CA 1
ATOM 651 C C . SER A 1 84 ? -7.838 -7.150 17.444 1.00 90.25 84 SER A C 1
ATOM 653 O O . SER A 1 84 ? -8.329 -6.914 18.546 1.00 90.25 84 SER A O 1
ATOM 655 N N . TYR A 1 85 ? -8.523 -7.773 16.478 1.00 84.94 85 TYR A N 1
ATOM 656 C CA . TYR A 1 85 ? -9.879 -8.286 16.671 1.00 84.94 85 TYR A CA 1
ATOM 657 C C . TYR A 1 85 ? -9.926 -9.354 17.771 1.00 84.94 85 TYR A C 1
ATOM 659 O O . TYR A 1 85 ? -10.690 -9.220 18.727 1.00 84.94 85 TYR A O 1
ATOM 667 N N . LYS A 1 86 ? -9.050 -10.368 17.698 1.00 87.12 86 LYS A N 1
ATOM 668 C CA . LYS A 1 86 ? -8.963 -11.440 18.711 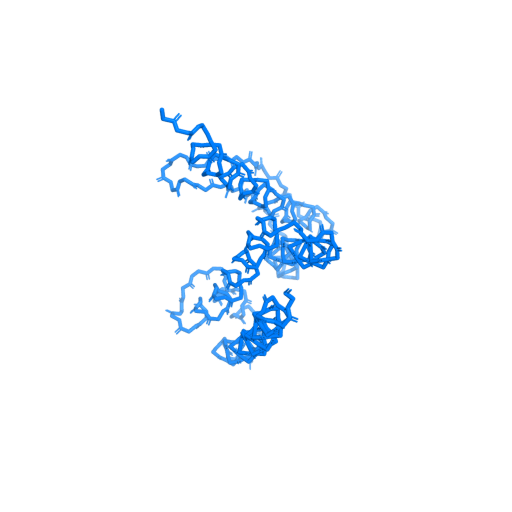1.00 87.12 86 LYS A CA 1
ATOM 669 C C . LYS A 1 86 ? -8.661 -10.900 20.111 1.00 87.12 86 LYS A C 1
ATOM 671 O O . LYS A 1 86 ? -9.188 -11.413 21.094 1.00 87.12 86 LYS A O 1
ATOM 676 N N . LYS A 1 87 ? -7.823 -9.864 20.207 1.00 83.88 87 LYS A N 1
ATOM 677 C CA . LYS A 1 87 ? -7.448 -9.214 21.475 1.00 83.88 87 LYS A CA 1
ATOM 678 C C . LYS A 1 87 ? -8.405 -8.105 21.921 1.00 83.88 87 LYS A C 1
ATOM 680 O O . LYS A 1 87 ? -8.196 -7.537 22.988 1.00 83.88 87 LYS A O 1
ATOM 685 N N . LYS A 1 88 ? -9.449 -7.799 21.139 1.00 85.06 88 LYS A N 1
ATOM 686 C CA . LYS A 1 88 ? -10.386 -6.683 21.374 1.00 85.06 88 LYS A CA 1
ATOM 687 C C . LYS A 1 88 ? -9.689 -5.315 21.482 1.00 85.06 88 LYS A C 1
ATOM 689 O O . LYS A 1 88 ? -10.164 -4.411 22.165 1.00 85.06 88 LYS A O 1
ATOM 694 N N . TRP A 1 89 ? -8.569 -5.132 20.785 1.00 85.31 89 TRP A N 1
ATOM 695 C CA . TRP A 1 89 ? -7.860 -3.854 20.694 1.00 85.31 89 TRP A CA 1
ATOM 696 C C . TRP A 1 89 ? -8.532 -2.955 19.657 1.00 85.31 89 TRP A C 1
ATOM 698 O O . TRP A 1 89 ? -8.072 -2.832 18.524 1.00 85.31 89 TRP A O 1
ATOM 708 N N . ILE A 1 90 ? -9.647 -2.334 20.054 1.00 83.50 90 ILE A N 1
ATOM 709 C CA . ILE A 1 90 ? -10.533 -1.566 19.160 1.00 83.50 90 ILE A CA 1
ATOM 710 C C . ILE A 1 90 ? -9.764 -0.494 18.379 1.00 83.50 90 ILE A C 1
ATOM 712 O O . ILE A 1 90 ? -9.998 -0.317 1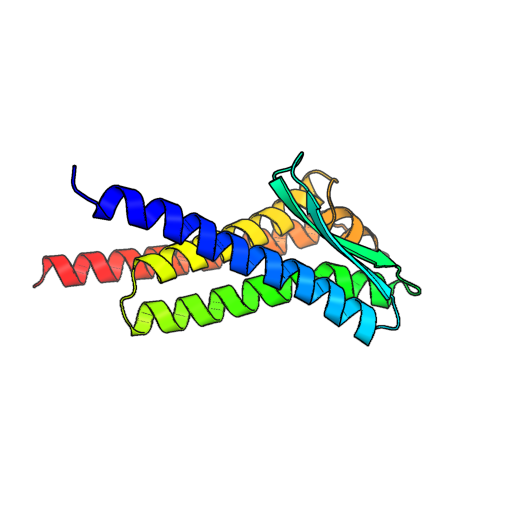7.189 1.00 83.50 90 ILE A O 1
ATOM 716 N N . PHE A 1 91 ? -8.814 0.189 19.021 1.00 85.56 91 PHE A N 1
ATOM 717 C CA . PHE A 1 91 ? -8.039 1.245 18.378 1.00 85.56 91 PHE A CA 1
ATOM 718 C C . PHE A 1 91 ? -7.171 0.720 17.221 1.00 85.56 91 PHE A C 1
ATOM 720 O O . PHE A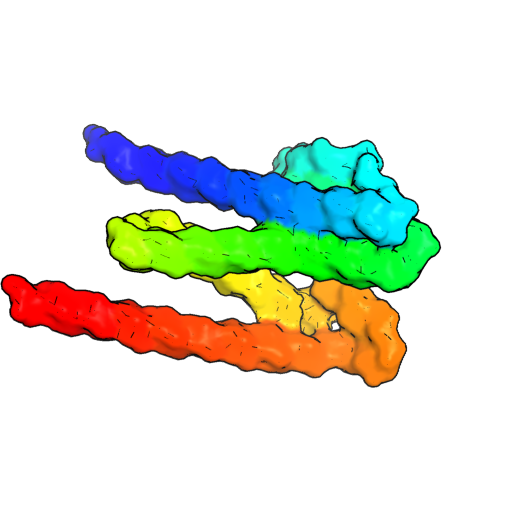 1 91 ? -7.370 1.136 16.084 1.00 85.56 91 PHE A O 1
ATOM 727 N N . LEU A 1 92 ? -6.281 -0.249 17.475 1.00 87.56 92 LEU A N 1
ATOM 728 C CA . LEU A 1 92 ? -5.441 -0.871 16.437 1.00 87.56 92 LEU A CA 1
ATOM 729 C C . LEU A 1 92 ? -6.275 -1.562 15.351 1.00 87.56 92 LEU A C 1
ATOM 731 O O . LEU A 1 92 ? -5.932 -1.514 14.168 1.00 87.56 92 LEU A O 1
ATOM 735 N N . TYR A 1 93 ? -7.403 -2.162 15.739 1.00 87.69 93 TYR A N 1
ATOM 736 C CA . TYR A 1 93 ? -8.366 -2.734 14.806 1.00 87.69 93 TYR A CA 1
ATOM 737 C C . TYR A 1 93 ? -8.930 -1.675 13.850 1.00 87.69 93 TYR A C 1
ATOM 739 O O . TYR A 1 93 ? -8.981 -1.914 12.649 1.00 87.69 93 TYR A O 1
ATOM 747 N N . SER A 1 94 ? -9.303 -0.492 14.340 1.00 86.00 94 SER A N 1
ATOM 748 C CA . SER A 1 94 ? -9.798 0.598 13.490 1.00 86.00 94 SER A CA 1
ATOM 749 C C . SER A 1 94 ? -8.708 1.190 12.594 1.00 86.00 94 SER A C 1
ATOM 751 O O . SER A 1 94 ? -8.953 1.371 11.404 1.00 86.00 94 SER A O 1
ATOM 753 N N . VAL A 1 95 ? -7.501 1.440 13.119 1.00 89.50 95 VAL A N 1
ATOM 754 C CA . VAL A 1 95 ? -6.393 2.004 12.319 1.00 89.50 95 VAL A CA 1
ATOM 755 C C . VAL A 1 95 ? -6.003 1.071 11.174 1.00 89.50 95 VAL A C 1
ATOM 757 O O . VAL A 1 95 ? -5.912 1.503 10.031 1.00 89.50 95 VAL A O 1
ATOM 760 N N . SER A 1 96 ? -5.855 -0.227 11.451 1.00 91.00 96 SER A N 1
ATOM 761 C CA . SER A 1 96 ? -5.527 -1.217 10.415 1.00 91.00 96 SER A CA 1
ATOM 762 C C . SER A 1 96 ? -6.602 -1.343 9.328 1.00 91.00 96 SER A C 1
ATOM 764 O O . SER A 1 96 ? -6.259 -1.534 8.165 1.00 91.00 96 SER A O 1
ATOM 766 N N . LYS A 1 97 ? -7.894 -1.181 9.657 1.00 89.44 97 LYS A N 1
ATOM 767 C CA . LYS A 1 97 ? -8.948 -1.114 8.627 1.00 89.44 97 LYS A CA 1
ATOM 768 C C . LYS A 1 97 ? -8.805 0.100 7.729 1.00 89.44 97 LYS A C 1
ATOM 770 O O . LYS A 1 97 ? -8.969 -0.039 6.525 1.00 89.44 97 LYS A O 1
ATOM 775 N N . ILE A 1 98 ? -8.549 1.272 8.315 1.00 88.81 98 ILE A N 1
ATOM 776 C CA . ILE A 1 98 ? -8.383 2.510 7.547 1.00 88.81 98 ILE A CA 1
ATOM 777 C C . ILE A 1 98 ? -7.241 2.333 6.547 1.00 88.81 98 ILE A C 1
ATOM 779 O O . ILE A 1 98 ? -7.437 2.632 5.379 1.00 88.81 98 ILE A O 1
ATOM 783 N N . MET A 1 99 ? -6.113 1.748 6.962 1.00 89.88 99 MET A N 1
ATOM 784 C CA . MET A 1 99 ? -4.998 1.458 6.051 1.00 89.88 99 MET A CA 1
ATOM 785 C C . MET A 1 99 ? -5.404 0.548 4.885 1.00 89.88 99 MET A C 1
ATOM 787 O O . MET A 1 99 ? -5.147 0.891 3.735 1.00 89.88 99 MET A O 1
ATOM 791 N N . LEU A 1 100 ? -6.090 -0.569 5.162 1.00 90.94 100 LEU A N 1
ATOM 792 C CA . LEU A 1 100 ? -6.583 -1.476 4.114 1.00 90.94 100 LEU A CA 1
ATOM 793 C C . LEU A 1 100 ? -7.525 -0.768 3.134 1.00 90.94 100 LEU A C 1
ATOM 795 O O . LEU A 1 100 ? -7.425 -0.961 1.925 1.00 90.94 100 LEU A O 1
ATOM 799 N N . PHE A 1 101 ? -8.446 0.046 3.652 1.00 91.06 101 PHE A N 1
ATOM 800 C CA . PHE A 1 101 ? -9.392 0.777 2.820 1.00 91.06 101 PHE A CA 1
ATOM 801 C C . PHE A 1 101 ? -8.713 1.853 1.980 1.00 91.06 101 PHE A C 1
ATOM 803 O O . PHE A 1 101 ? -9.008 1.939 0.793 1.00 91.06 101 PHE A O 1
ATOM 810 N N . SER A 1 102 ? -7.800 2.634 2.556 1.00 89.69 102 SER A N 1
ATOM 811 C CA . SER A 1 102 ? -7.079 3.690 1.841 1.00 89.69 102 SER A CA 1
ATOM 812 C C . SER A 1 102 ? -6.263 3.134 0.678 1.00 89.69 102 SER A C 1
ATOM 814 O O . SER A 1 102 ? -6.340 3.670 -0.423 1.00 89.69 102 SER A O 1
ATOM 816 N N . GLU A 1 103 ? -5.545 2.028 0.889 1.00 89.69 103 GLU A N 1
ATOM 817 C CA . GLU A 1 103 ? -4.778 1.361 -0.170 1.00 89.69 103 GLU A CA 1
ATOM 818 C C . GLU A 1 103 ? -5.704 0.850 -1.281 1.00 89.69 103 GLU A C 1
ATOM 820 O O . GLU A 1 103 ? -5.528 1.182 -2.451 1.00 89.69 103 GLU A O 1
ATOM 825 N N . LEU A 1 104 ? -6.761 0.107 -0.942 1.00 91.25 104 LEU A N 1
ATOM 826 C CA . LEU A 1 104 ? -7.698 -0.396 -1.953 1.00 91.25 104 LEU A CA 1
ATOM 827 C C . LEU A 1 104 ? -8.422 0.727 -2.697 1.00 91.25 104 LEU A C 1
ATOM 829 O O . LEU A 1 104 ? -8.664 0.607 -3.898 1.00 91.25 104 LEU A O 1
ATOM 833 N N . MET A 1 105 ? -8.753 1.822 -2.013 1.00 93.38 105 MET A N 1
ATOM 834 C CA . MET A 1 105 ? -9.304 3.015 -2.648 1.00 93.38 105 MET A CA 1
ATOM 835 C C . MET A 1 105 ? -8.300 3.646 -3.610 1.00 93.38 105 MET A C 1
ATOM 837 O O . MET A 1 105 ? -8.690 3.974 -4.727 1.00 93.38 105 MET A O 1
ATOM 841 N N . TYR A 1 106 ? -7.026 3.767 -3.231 1.00 91.44 106 TYR A N 1
ATOM 842 C CA . TYR A 1 106 ? -5.975 4.270 -4.116 1.00 91.44 106 TYR A CA 1
ATOM 843 C C . TYR A 1 106 ? -5.872 3.428 -5.396 1.00 91.44 106 TYR A C 1
ATOM 845 O O . TYR A 1 106 ? -5.991 3.969 -6.496 1.00 91.44 106 TYR A O 1
ATOM 853 N N . TRP A 1 107 ? -5.773 2.101 -5.264 1.00 92.88 107 TRP A N 1
ATOM 854 C CA . TRP A 1 107 ? -5.701 1.174 -6.404 1.00 92.88 107 TRP A CA 1
ATOM 855 C C . TRP A 1 107 ? -6.992 1.100 -7.226 1.00 92.88 107 TRP A C 1
ATOM 857 O O . TRP A 1 107 ? -6.955 0.752 -8.404 1.00 92.88 107 TRP A O 1
ATOM 867 N N . THR A 1 108 ? -8.132 1.470 -6.640 1.00 93.81 108 THR A N 1
ATOM 868 C CA . THR A 1 108 ? -9.395 1.628 -7.370 1.00 93.81 108 THR A CA 1
ATOM 869 C C . THR A 1 108 ? -9.408 2.925 -8.176 1.00 93.81 108 THR A C 1
ATOM 871 O O . THR A 1 108 ? -9.755 2.912 -9.355 1.00 93.81 108 THR A O 1
ATOM 874 N N . ILE A 1 109 ? -9.050 4.050 -7.553 1.00 93.94 109 ILE A N 1
ATOM 875 C CA . ILE A 1 109 ? -9.231 5.396 -8.111 1.00 93.94 109 ILE A CA 1
ATOM 876 C C . ILE A 1 109 ? -8.138 5.732 -9.120 1.00 93.94 109 ILE A C 1
ATOM 878 O O . ILE A 1 109 ? -8.463 6.224 -10.197 1.00 93.94 109 ILE A O 1
ATOM 882 N N . SER A 1 110 ? -6.869 5.457 -8.800 1.00 94.00 110 SER A N 1
ATOM 883 C CA . SER A 1 110 ? -5.715 5.836 -9.628 1.00 94.00 110 SER A CA 1
ATOM 884 C C . SER A 1 110 ? -5.881 5.436 -11.108 1.00 94.00 110 SER A C 1
ATOM 886 O O . SER A 1 110 ? -5.762 6.310 -11.970 1.00 94.00 110 SER A O 1
ATOM 888 N N . PRO A 1 111 ? -6.278 4.192 -11.447 1.00 92.94 111 PRO A N 1
ATOM 889 C CA . PRO A 1 111 ? -6.446 3.795 -12.843 1.00 92.94 111 PRO A CA 1
ATOM 890 C C . PRO A 1 111 ? -7.704 4.384 -13.502 1.00 92.94 111 PRO A C 1
ATOM 892 O O . PRO A 1 111 ? -7.705 4.567 -14.716 1.00 92.94 111 PRO A O 1
ATOM 895 N N . LEU A 1 112 ? -8.752 4.721 -12.732 1.00 91.44 112 LEU A N 1
ATOM 896 C CA . LEU A 1 112 ? -9.972 5.364 -13.255 1.00 91.44 112 LEU A CA 1
ATOM 897 C C . LEU A 1 112 ? -9.722 6.805 -13.685 1.00 91.44 112 LEU A C 1
ATOM 899 O O . LEU A 1 112 ? -10.269 7.249 -14.690 1.00 91.44 112 LEU A O 1
ATOM 903 N N . ILE A 1 113 ? -8.927 7.541 -12.907 1.00 92.81 113 ILE A N 1
ATOM 904 C CA . ILE A 1 113 ? -8.635 8.953 -13.180 1.00 92.81 113 ILE A CA 1
ATOM 905 C C . ILE A 1 113 ? -7.454 9.137 -14.139 1.00 92.81 113 ILE A C 1
ATOM 907 O O . ILE A 1 113 ? -7.170 10.263 -14.535 1.00 92.81 113 ILE A O 1
ATOM 911 N N . GLY A 1 114 ? -6.759 8.052 -14.499 1.00 90.25 114 GLY A N 1
ATOM 912 C CA . GLY A 1 114 ? -5.606 8.093 -15.398 1.00 90.25 114 GLY A CA 1
ATOM 913 C C . GLY A 1 114 ? -4.363 8.749 -14.790 1.00 90.25 114 GLY A C 1
ATOM 914 O O . GLY A 1 114 ? -3.552 9.309 -15.523 1.00 90.25 114 GLY A O 1
ATOM 915 N N . LEU A 1 115 ? -4.224 8.739 -13.459 1.00 88.88 115 LEU A N 1
ATOM 916 C CA . LEU A 1 115 ? -3.151 9.432 -12.735 1.00 88.88 115 LEU A CA 1
ATOM 917 C C . LEU A 1 115 ? -2.605 8.577 -11.589 1.00 88.88 115 LEU A C 1
ATOM 919 O O . LEU A 1 115 ? -3.317 7.748 -11.025 1.00 88.88 115 LEU A O 1
ATOM 923 N N . GLY A 1 116 ? -1.362 8.841 -11.188 1.00 85.88 116 GLY A N 1
ATOM 924 C CA . GLY A 1 116 ? -0.692 8.149 -10.083 1.00 85.88 116 GLY A CA 1
ATOM 925 C C . GLY A 1 116 ? -0.109 6.787 -10.467 1.00 85.88 116 GLY A C 1
ATOM 926 O O . GLY A 1 116 ? -0.285 6.303 -11.587 1.00 85.88 116 GLY A O 1
ATOM 927 N N . ASP A 1 117 ? 0.593 6.169 -9.520 1.00 85.19 117 ASP A N 1
ATOM 928 C CA . ASP A 1 117 ? 1.382 4.956 -9.757 1.00 85.19 117 ASP A CA 1
ATOM 929 C C . ASP A 1 117 ? 0.514 3.747 -10.096 1.00 85.19 117 ASP A C 1
ATOM 931 O O . ASP A 1 117 ? 0.934 2.908 -10.887 1.00 85.19 117 ASP A O 1
ATOM 935 N N . GLY A 1 118 ? -0.722 3.685 -9.589 1.00 88.06 118 GLY A N 1
ATOM 936 C CA . GLY A 1 118 ? -1.677 2.642 -9.963 1.00 88.06 118 GLY A CA 1
ATOM 937 C C . GLY A 1 118 ? -1.991 2.640 -11.462 1.00 88.06 118 GLY A C 1
ATOM 938 O O . GLY A 1 118 ? -1.969 1.588 -12.100 1.00 88.06 118 GLY A O 1
ATOM 939 N N . PHE A 1 119 ? -2.213 3.814 -12.060 1.00 92.00 119 PHE A N 1
ATOM 940 C CA . PHE A 1 119 ? -2.429 3.944 -13.501 1.00 92.00 119 PHE A CA 1
ATOM 941 C C . PHE A 1 119 ? -1.191 3.541 -14.305 1.00 92.00 119 PHE A C 1
ATOM 943 O O . PHE A 1 119 ? -1.313 2.745 -15.239 1.00 92.00 119 PHE A O 1
ATOM 950 N N . VAL A 1 120 ? -0.008 4.054 -13.945 1.00 91.19 120 VAL A N 1
ATOM 951 C CA . VAL A 1 120 ? 1.247 3.745 -14.659 1.00 91.19 120 VAL A CA 1
ATOM 952 C C . VAL A 1 120 ? 1.572 2.252 -14.552 1.00 91.19 120 VAL A C 1
ATOM 954 O O . VAL A 1 120 ? 1.918 1.619 -15.551 1.00 91.19 120 VAL A O 1
ATOM 957 N N . PHE A 1 121 ? 1.365 1.662 -13.374 1.00 92.88 121 PHE A N 1
ATOM 958 C CA . PHE A 1 121 ? 1.540 0.236 -13.131 1.00 92.88 121 PHE A CA 1
ATOM 959 C C . PHE A 1 121 ? 0.653 -0.612 -14.043 1.00 92.88 121 PHE A C 1
ATOM 961 O O . PHE A 1 121 ? 1.177 -1.448 -14.781 1.00 92.88 121 PHE A O 1
ATOM 968 N N . PHE A 1 122 ? -0.668 -0.404 -14.051 1.00 93.06 122 PHE A N 1
ATOM 969 C CA . PHE A 1 122 ? -1.555 -1.226 -14.884 1.00 93.06 122 PHE A CA 1
ATOM 970 C C . PHE A 1 122 ? -1.392 -0.950 -16.379 1.00 93.06 122 PHE A C 1
ATOM 972 O O . PHE A 1 122 ? -1.517 -1.875 -17.177 1.00 93.06 122 PHE A O 1
ATOM 979 N N . SER A 1 123 ? -1.050 0.283 -16.758 1.00 92.00 123 SER A N 1
ATOM 980 C CA . SER A 1 123 ? -0.750 0.638 -18.153 1.00 92.00 123 SER A CA 1
ATOM 981 C C . SER A 1 123 ? 0.533 -0.010 -18.660 1.00 92.00 123 SER A C 1
ATOM 983 O O . SER A 1 123 ? 0.723 -0.131 -19.866 1.00 92.00 123 SER A O 1
ATOM 985 N N . SER A 1 124 ? 1.416 -0.449 -17.759 1.00 92.50 124 SER A N 1
ATOM 986 C CA . SER A 1 124 ? 2.609 -1.182 -18.164 1.00 92.50 124 SER A CA 1
ATOM 987 C C . SER A 1 124 ? 2.280 -2.551 -18.764 1.00 92.50 124 SER A C 1
ATOM 989 O O . SER A 1 124 ? 3.132 -3.094 -19.458 1.00 92.50 124 SER A O 1
ATOM 991 N N . PHE A 1 125 ? 1.098 -3.132 -18.511 1.00 90.75 125 PHE A N 1
ATOM 992 C CA . PHE A 1 125 ? 0.703 -4.442 -19.035 1.00 90.75 125 PHE A CA 1
ATOM 993 C C . PHE A 1 125 ? 0.103 -4.314 -20.440 1.00 90.75 125 PHE A C 1
ATOM 995 O O . PHE A 1 125 ? -0.952 -3.710 -20.629 1.00 90.75 125 PHE A O 1
ATOM 1002 N N . GLU A 1 126 ? 0.760 -4.923 -21.427 1.00 90.62 126 GLU A N 1
ATOM 1003 C CA . GLU A 1 126 ? 0.295 -4.900 -22.814 1.00 90.62 126 GLU A CA 1
ATOM 1004 C C . GLU A 1 126 ? -1.102 -5.518 -22.958 1.00 90.62 126 GLU A C 1
ATOM 1006 O O . GLU A 1 126 ? -1.395 -6.585 -22.417 1.00 90.62 126 GLU A O 1
ATOM 1011 N N . GLY A 1 127 ? -1.974 -4.836 -23.705 1.00 87.75 127 GLY A N 1
ATOM 1012 C CA . GLY A 1 127 ? -3.326 -5.312 -24.000 1.00 87.75 127 GLY A CA 1
ATOM 1013 C C . GLY A 1 127 ? -4.313 -5.237 -22.832 1.00 87.75 127 GLY A C 1
ATOM 1014 O O . GLY A 1 127 ? -5.445 -5.699 -22.983 1.00 87.75 127 GLY A O 1
ATOM 1015 N N . VAL A 1 128 ? -3.936 -4.652 -21.688 1.00 86.81 128 VAL A N 1
ATOM 1016 C CA . VAL A 1 128 ? -4.833 -4.531 -20.534 1.00 86.81 128 VAL A CA 1
ATOM 1017 C C . VAL A 1 128 ? -5.379 -3.114 -20.400 1.00 86.81 128 VAL A C 1
ATOM 1019 O O . VAL A 1 128 ? -4.640 -2.138 -20.455 1.00 86.81 128 VAL A O 1
ATOM 1022 N N . ASN A 1 129 ? -6.692 -2.996 -20.192 1.00 90.69 129 ASN A N 1
ATOM 1023 C CA . ASN A 1 129 ? -7.328 -1.726 -19.859 1.00 90.69 129 ASN A CA 1
ATOM 1024 C C . ASN A 1 129 ? -7.174 -1.454 -18.347 1.00 90.69 129 ASN A C 1
ATOM 1026 O O . ASN A 1 129 ? -7.756 -2.203 -17.557 1.00 90.69 129 ASN A O 1
ATOM 1030 N N . PRO A 1 130 ? -6.469 -0.390 -17.914 1.00 90.50 130 PRO A N 1
ATOM 1031 C CA . PRO A 1 130 ? -6.300 -0.068 -16.493 1.00 90.50 130 PRO A CA 1
ATOM 1032 C C . PRO A 1 130 ? -7.621 0.042 -15.714 1.00 90.50 130 PRO A C 1
ATOM 1034 O O . PRO A 1 130 ? -7.690 -0.375 -14.558 1.00 90.50 130 PRO A O 1
ATOM 1037 N N . ALA A 1 131 ? -8.701 0.506 -16.353 1.00 90.69 131 ALA A N 1
ATOM 1038 C CA . ALA A 1 131 ? -10.020 0.630 -15.726 1.00 90.69 131 ALA A CA 1
ATOM 1039 C C . ALA A 1 131 ? -10.653 -0.728 -15.356 1.00 90.69 131 ALA A C 1
ATOM 1041 O O . ALA A 1 131 ? -11.494 -0.805 -14.454 1.00 90.69 131 ALA A O 1
ATOM 1042 N N . PHE A 1 132 ? -10.241 -1.822 -16.007 1.00 91.06 132 PHE A N 1
ATOM 1043 C CA . PHE A 1 132 ? -10.667 -3.167 -15.617 1.00 91.06 132 PHE A CA 1
ATOM 1044 C C . PHE A 1 132 ? -10.175 -3.513 -14.206 1.00 91.06 132 PHE A C 1
ATOM 1046 O O . PHE A 1 132 ? -10.951 -4.003 -13.383 1.00 91.06 132 PHE A O 1
ATOM 1053 N N . PHE A 1 133 ? -8.918 -3.192 -13.884 1.00 90.00 133 PHE A N 1
ATOM 1054 C CA . PHE A 1 133 ? -8.374 -3.435 -12.548 1.00 90.00 133 PHE A CA 1
ATOM 1055 C C . PHE A 1 133 ? -9.096 -2.616 -11.486 1.00 90.00 133 PHE A C 1
ATOM 1057 O O . PHE A 1 133 ? -9.412 -3.154 -10.429 1.00 90.00 133 PHE A O 1
ATOM 1064 N N . SER A 1 134 ? -9.472 -1.372 -11.781 1.00 91.69 134 SER A N 1
ATOM 1065 C CA . SER A 1 134 ? -10.307 -0.584 -10.872 1.00 91.69 134 SER A CA 1
ATOM 1066 C C . SER A 1 134 ? -11.609 -1.287 -10.499 1.00 91.69 134 SER A C 1
ATOM 1068 O O . SER A 1 134 ? -12.022 -1.234 -9.345 1.00 91.69 134 SER A O 1
ATOM 1070 N N . THR A 1 135 ? -12.233 -2.004 -11.437 1.00 90.69 135 THR A N 1
ATOM 1071 C CA . THR A 1 135 ? -13.452 -2.780 -11.158 1.00 90.69 135 THR A CA 1
ATOM 1072 C C . THR A 1 135 ? -13.168 -3.954 -10.215 1.00 90.69 135 THR A C 1
ATOM 1074 O O . THR A 1 135 ? -13.949 -4.219 -9.300 1.00 90.69 135 THR A O 1
ATOM 1077 N N . LEU A 1 136 ? -12.024 -4.626 -10.381 1.00 91.12 136 LEU A N 1
ATOM 1078 C CA . LEU A 1 136 ? -11.575 -5.693 -9.481 1.00 91.12 136 LEU A CA 1
ATOM 1079 C C . LEU A 1 136 ? -11.306 -5.163 -8.062 1.00 91.12 136 LEU A C 1
ATOM 1081 O O . LEU A 1 136 ? -11.809 -5.732 -7.089 1.00 91.12 136 LEU A O 1
ATOM 1085 N N . PHE A 1 137 ? -10.577 -4.052 -7.931 1.00 91.50 137 PHE A N 1
ATOM 1086 C CA . PHE A 1 137 ? -10.310 -3.423 -6.633 1.00 91.50 137 PHE A CA 1
ATOM 1087 C C . PHE A 1 137 ? -11.583 -2.881 -5.974 1.00 91.50 137 PHE A C 1
ATOM 1089 O O . PHE A 1 137 ? -11.756 -3.051 -4.767 1.00 91.50 137 PHE A O 1
ATOM 1096 N N . LEU A 1 138 ? -12.527 -2.344 -6.752 1.00 92.94 138 LEU A N 1
ATOM 1097 C CA . LEU A 1 138 ? -13.839 -1.933 -6.252 1.00 92.94 138 LEU A CA 1
ATOM 1098 C C . LEU A 1 138 ? -14.652 -3.126 -5.725 1.00 92.94 138 LEU A C 1
ATOM 1100 O O . LEU A 1 138 ? -15.301 -3.022 -4.680 1.00 92.94 138 LEU A O 1
ATOM 1104 N N . GLY A 1 139 ? -14.594 -4.273 -6.407 1.00 91.50 139 GLY A N 1
ATOM 1105 C CA . GLY A 1 139 ? -15.193 -5.522 -5.936 1.00 91.50 139 GLY A CA 1
ATOM 1106 C C . GLY A 1 139 ? -14.602 -5.977 -4.598 1.00 91.50 139 GLY A C 1
ATOM 1107 O O . GLY A 1 139 ? -15.347 -6.258 -3.658 1.00 91.50 139 GLY A O 1
ATOM 1108 N N . LEU A 1 140 ? -13.270 -5.970 -4.469 1.00 90.75 140 LEU A N 1
ATOM 1109 C CA . LEU A 1 140 ? -12.572 -6.287 -3.214 1.00 90.75 140 LEU A CA 1
ATOM 1110 C C . LEU A 1 140 ? -12.944 -5.317 -2.085 1.00 90.75 140 LEU A C 1
ATOM 1112 O O . LEU A 1 140 ? -13.245 -5.749 -0.969 1.00 90.75 140 LEU A O 1
ATOM 1116 N N . LEU A 1 141 ? -12.979 -4.018 -2.385 1.00 91.12 141 LEU A N 1
ATOM 1117 C CA . LEU A 1 141 ? -13.390 -2.975 -1.451 1.00 91.12 141 LEU A CA 1
ATOM 1118 C C . LEU A 1 141 ? -14.825 -3.207 -0.960 1.00 91.12 141 LEU A C 1
ATOM 1120 O O . LEU A 1 141 ? -15.079 -3.193 0.245 1.00 91.12 141 LEU A O 1
ATOM 1124 N N . THR A 1 142 ? -15.748 -3.503 -1.877 1.00 90.31 142 THR A N 1
ATOM 1125 C CA . THR A 1 142 ? -17.152 -3.806 -1.561 1.00 90.31 142 THR A CA 1
ATOM 1126 C C . THR A 1 142 ? -17.267 -5.038 -0.663 1.00 90.31 142 THR A C 1
ATOM 1128 O O . THR A 1 142 ? -17.948 -4.993 0.363 1.00 90.31 142 THR A O 1
ATOM 1131 N N . CYS A 1 143 ? -16.550 -6.121 -0.983 1.00 89.88 143 CYS A N 1
ATOM 1132 C CA . CYS A 1 143 ? -16.506 -7.330 -0.159 1.00 89.88 143 CYS A CA 1
ATOM 1133 C C . CYS A 1 143 ? -16.031 -7.036 1.270 1.00 89.88 143 CYS A C 1
ATOM 1135 O O . CYS A 1 143 ? -16.653 -7.486 2.236 1.00 89.88 143 CYS A O 1
ATOM 1137 N N . LEU A 1 144 ? -14.964 -6.247 1.426 1.00 88.06 144 LEU A N 1
ATOM 1138 C CA . LEU A 1 144 ? -14.451 -5.876 2.745 1.00 88.06 144 LEU A CA 1
ATOM 1139 C C . LEU A 1 144 ? -15.440 -5.010 3.522 1.00 88.06 144 LEU A C 1
ATOM 1141 O O . LEU A 1 144 ? -15.672 -5.280 4.701 1.00 88.06 144 LEU A O 1
ATOM 1145 N N . ILE A 1 145 ? -16.070 -4.022 2.881 1.00 87.56 145 ILE A N 1
ATOM 1146 C CA . ILE A 1 145 ? -17.108 -3.195 3.514 1.00 87.56 145 ILE A CA 1
ATOM 1147 C C . ILE A 1 145 ? -18.239 -4.080 4.047 1.00 87.56 145 ILE A C 1
ATOM 1149 O O . ILE A 1 145 ? -18.615 -3.948 5.213 1.00 87.56 145 ILE A O 1
ATOM 1153 N N . VAL A 1 146 ? -18.735 -5.028 3.247 1.00 87.00 146 VAL A N 1
ATOM 1154 C CA . VAL A 1 146 ? -19.807 -5.952 3.656 1.00 87.00 146 VAL A CA 1
ATOM 1155 C C . VAL A 1 146 ? -19.376 -6.828 4.836 1.00 87.00 146 VAL A C 1
ATOM 1157 O O . VAL A 1 146 ? -20.111 -6.937 5.822 1.00 87.00 146 VAL A O 1
ATOM 1160 N N . ILE A 1 147 ? -18.177 -7.420 4.783 1.00 85.88 147 ILE A N 1
ATOM 1161 C CA . ILE A 1 147 ? -17.626 -8.237 5.879 1.00 85.88 147 ILE A CA 1
ATOM 1162 C C . ILE A 1 147 ? -17.541 -7.414 7.167 1.00 85.88 147 ILE A C 1
ATOM 1164 O O . ILE A 1 147 ? -17.970 -7.860 8.237 1.00 85.88 147 ILE A O 1
ATOM 1168 N N . TYR A 1 148 ? -17.012 -6.196 7.083 1.00 82.75 148 TYR A N 1
ATOM 1169 C CA . TYR A 1 148 ? -16.843 -5.344 8.251 1.00 82.75 148 TYR A CA 1
ATOM 1170 C C . TYR A 1 148 ? -18.166 -4.808 8.796 1.00 82.75 148 TYR A C 1
ATOM 1172 O O . TYR A 1 148 ? -18.308 -4.741 10.019 1.00 82.75 148 TYR A O 1
ATOM 1180 N N . TYR A 1 149 ? -19.139 -4.497 7.938 1.00 79.69 149 TYR A N 1
ATOM 1181 C CA . TYR A 1 149 ? -20.486 -4.106 8.352 1.00 79.69 149 TYR A CA 1
ATOM 1182 C C . TYR A 1 149 ? -21.189 -5.243 9.103 1.00 79.69 149 TYR A C 1
ATOM 1184 O O . TYR A 1 149 ? -21.690 -5.045 10.214 1.00 79.69 149 TYR A O 1
ATOM 1192 N N . LYS A 1 150 ? -21.144 -6.469 8.560 1.00 77.56 150 LYS A N 1
ATOM 1193 C CA . LYS A 1 150 ? -21.709 -7.658 9.216 1.00 77.56 150 LYS A CA 1
ATOM 1194 C C . LYS A 1 150 ? -21.086 -7.878 10.596 1.00 77.56 150 LYS A C 1
ATOM 1196 O O . LYS A 1 150 ? -21.810 -8.059 11.574 1.00 77.56 150 LYS A O 1
ATOM 1201 N N . ASN A 1 151 ? -19.764 -7.777 10.703 1.00 70.81 151 ASN A N 1
ATOM 1202 C CA . ASN A 1 151 ? -19.058 -7.941 11.975 1.00 70.81 151 ASN A CA 1
ATOM 1203 C C . ASN A 1 151 ? -19.378 -6.828 12.989 1.00 70.81 151 ASN A C 1
ATOM 1205 O O . ASN A 1 151 ? -19.525 -7.116 14.175 1.00 70.81 151 ASN A O 1
ATOM 1209 N N . ALA A 1 152 ? -19.541 -5.576 12.549 1.00 67.25 152 ALA A N 1
ATOM 1210 C CA . ALA A 1 152 ? -19.946 -4.475 13.427 1.00 67.25 152 ALA A CA 1
ATOM 1211 C C . ALA A 1 152 ? -21.364 -4.681 13.985 1.00 67.25 152 ALA A C 1
ATOM 1213 O O . ALA A 1 152 ? -21.580 -4.550 15.189 1.00 67.25 152 ALA A O 1
ATOM 1214 N N . SER A 1 153 ? -22.311 -5.087 13.131 1.00 60.72 153 SER A N 1
ATOM 1215 C CA . SER A 1 153 ? -23.690 -5.371 13.549 1.00 60.72 153 SER A CA 1
ATOM 1216 C C . SER A 1 153 ? -23.778 -6.514 14.572 1.00 60.72 153 SER A C 1
ATOM 1218 O O . SER A 1 153 ? -24.594 -6.463 15.491 1.00 60.72 153 SER A O 1
ATOM 1220 N N . MET A 1 154 ? -22.894 -7.512 14.466 1.00 55.91 154 MET A N 1
ATOM 1221 C CA . MET A 1 154 ? -22.806 -8.629 15.408 1.00 55.91 154 MET A CA 1
ATOM 1222 C C . MET A 1 154 ? -22.283 -8.188 16.783 1.00 55.91 154 MET A C 1
ATOM 1224 O O . MET A 1 154 ? -22.853 -8.575 17.799 1.00 55.91 154 MET A O 1
ATOM 1228 N N . ILE A 1 155 ? -21.249 -7.338 16.826 1.00 58.91 155 ILE A N 1
ATOM 1229 C CA . ILE A 1 155 ? -20.701 -6.795 18.084 1.00 58.91 155 ILE A CA 1
ATOM 1230 C C . ILE A 1 155 ? -21.747 -5.944 18.815 1.00 58.91 155 ILE A C 1
ATOM 1232 O O . ILE A 1 155 ? -21.914 -6.087 20.024 1.00 58.91 155 ILE A O 1
ATOM 1236 N N . ILE A 1 156 ? -22.473 -5.088 18.087 1.00 57.97 156 ILE A N 1
ATOM 1237 C CA . ILE A 1 156 ? -23.527 -4.242 18.668 1.00 57.97 156 ILE A CA 1
ATOM 1238 C C . ILE A 1 156 ? -24.636 -5.107 19.278 1.00 57.97 156 ILE A C 1
ATOM 1240 O O . ILE A 1 156 ? -25.054 -4.852 20.402 1.00 57.97 156 ILE A O 1
ATOM 1244 N N . ARG A 1 157 ? -25.070 -6.171 18.587 1.00 44.41 157 ARG A N 1
ATOM 1245 C CA . ARG A 1 157 ? -26.090 -7.096 19.112 1.00 44.41 157 ARG A CA 1
ATOM 1246 C C . ARG A 1 157 ? -25.651 -7.812 20.390 1.00 44.41 157 ARG A C 1
ATOM 1248 O O . ARG A 1 157 ? -26.461 -7.934 21.297 1.00 44.41 157 ARG A O 1
ATOM 1255 N N . ILE A 1 158 ? -24.397 -8.261 20.476 1.00 51.72 158 ILE A N 1
ATOM 1256 C CA . ILE A 1 158 ? -23.877 -8.933 21.680 1.00 51.72 158 ILE A CA 1
ATOM 1257 C C . ILE A 1 158 ? -23.858 -7.970 22.875 1.00 51.72 158 ILE A C 1
ATOM 1259 O O . ILE A 1 158 ? -24.293 -8.354 23.952 1.00 51.72 158 ILE A O 1
ATOM 1263 N N . ASN A 1 159 ? -23.434 -6.718 22.681 1.00 52.41 159 ASN A N 1
ATOM 1264 C CA . ASN A 1 159 ? -23.380 -5.725 23.762 1.00 52.41 159 ASN A CA 1
ATOM 1265 C C . ASN A 1 159 ? -24.759 -5.220 24.229 1.00 52.41 159 ASN A C 1
ATOM 1267 O O . ASN A 1 159 ? -24.846 -4.675 25.318 1.00 52.41 159 ASN A O 1
ATOM 1271 N N . ILE A 1 160 ? -25.817 -5.352 23.420 1.00 50.34 160 ILE A N 1
ATOM 1272 C CA . ILE A 1 160 ? -27.194 -5.009 23.832 1.00 50.34 160 ILE A CA 1
ATOM 1273 C C . ILE A 1 160 ? -27.823 -6.133 24.678 1.00 50.34 160 ILE A C 1
ATOM 1275 O O . ILE A 1 160 ? -28.763 -5.887 25.427 1.00 50.34 160 ILE A O 1
ATOM 1279 N N . LEU A 1 161 ? -27.331 -7.368 24.541 1.00 46.91 161 LEU A N 1
ATOM 1280 C CA . LEU A 1 161 ? -27.870 -8.562 25.205 1.00 46.91 161 LEU A CA 1
ATOM 1281 C C . LEU A 1 161 ? -27.117 -8.948 26.494 1.00 46.91 161 LEU A C 1
ATOM 1283 O O . LEU A 1 161 ? -27.464 -9.961 27.101 1.00 46.91 161 LEU A O 1
ATOM 1287 N N . GLN A 1 162 ? -26.088 -8.187 26.880 1.00 43.91 162 GLN A N 1
ATOM 1288 C CA . GLN A 1 162 ? -25.330 -8.330 28.131 1.00 43.91 162 GLN A CA 1
ATOM 1289 C C . GLN A 1 162 ? -25.696 -7.211 29.100 1.00 43.91 162 GLN A C 1
ATOM 1291 O O . GLN A 1 162 ? -25.758 -7.511 30.311 1.00 43.91 162 GLN A O 1
#